Protein AF-A0A950SGS8-F1 (afdb_monomer_lite)

Foldseek 3Di:
DDDDDFDADPVRHRDDCVPDPCSQPPHDPPCVVPDDDDDDDDPVVVVVVLVVLCVDPCSVVVNVLVCCCVVVVDDSVVSVPDDPVVDDDDD

Structure (mmCIF, N/CA/C/O backbone):
data_AF-A0A950SGS8-F1
#
_entry.id   AF-A0A950SGS8-F1
#
loop_
_atom_site.group_PDB
_atom_site.id
_atom_site.type_symbol
_atom_site.label_atom_id
_atom_site.label_alt_id
_atom_site.label_comp_id
_atom_site.label_asym_id
_atom_site.label_entity_id
_at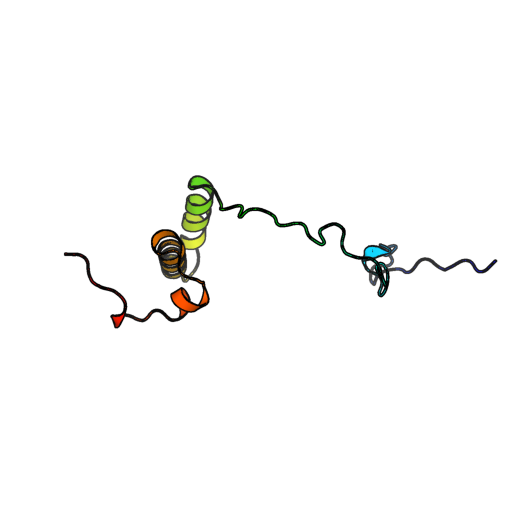om_site.label_seq_id
_atom_site.pdbx_PDB_ins_code
_atom_site.Cartn_x
_atom_site.Cartn_y
_atom_site.Cartn_z
_atom_site.occupancy
_atom_site.B_iso_or_equiv
_atom_site.auth_seq_id
_atom_site.auth_comp_id
_atom_site.auth_asym_id
_atom_site.auth_atom_id
_atom_site.pdbx_PDB_model_num
ATOM 1 N N . MET A 1 1 ? 36.436 9.211 -39.138 1.00 40.44 1 MET A N 1
ATOM 2 C CA . MET A 1 1 ? 36.041 8.632 -37.835 1.00 40.44 1 MET A CA 1
ATOM 3 C C . MET A 1 1 ? 35.240 9.688 -37.084 1.00 40.44 1 MET A C 1
ATOM 5 O O . MET A 1 1 ? 35.845 10.586 -36.519 1.00 40.44 1 MET A O 1
ATOM 9 N N . SER A 1 2 ? 33.904 9.665 -37.160 1.00 44.19 2 SER A N 1
ATOM 10 C CA . SER A 1 2 ? 33.072 10.659 -36.462 1.00 44.19 2 SER A CA 1
ATOM 11 C C . SER A 1 2 ? 33.082 10.389 -34.962 1.00 44.19 2 SER A C 1
ATOM 13 O O . SER A 1 2 ? 32.544 9.386 -34.497 1.00 44.19 2 SER A O 1
ATOM 15 N N . THR A 1 3 ? 33.709 11.281 -34.205 1.00 51.19 3 THR A N 1
ATOM 16 C CA . THR A 1 3 ? 33.636 11.330 -32.747 1.00 51.19 3 THR A CA 1
ATOM 17 C C . THR A 1 3 ? 32.233 11.776 -32.340 1.00 51.19 3 THR A C 1
ATOM 19 O O . THR A 1 3 ? 31.838 12.919 -32.553 1.00 51.19 3 THR A O 1
ATOM 22 N N . VAL A 1 4 ? 31.444 10.862 -31.769 1.00 63.38 4 VAL A N 1
ATOM 23 C CA . VAL A 1 4 ? 30.144 11.202 -31.177 1.00 63.38 4 VAL A CA 1
ATOM 24 C C . VAL A 1 4 ? 30.411 12.093 -29.964 1.00 63.38 4 VAL A C 1
ATOM 26 O O . VAL A 1 4 ? 30.984 11.635 -28.974 1.00 63.38 4 VAL A O 1
ATOM 29 N N . GLN A 1 5 ? 30.045 13.375 -30.050 1.00 63.47 5 GLN A N 1
ATOM 30 C CA . GLN A 1 5 ? 30.147 14.297 -28.920 1.00 63.47 5 GLN A CA 1
ATOM 31 C C . GLN A 1 5 ? 29.320 13.759 -27.738 1.00 63.47 5 GLN A C 1
ATOM 33 O O . GLN A 1 5 ? 28.190 13.301 -27.940 1.00 63.47 5 GLN A O 1
ATOM 38 N N . PRO A 1 6 ? 29.853 13.775 -26.503 1.00 70.00 6 PRO A N 1
ATOM 39 C CA . PRO A 1 6 ? 29.127 13.266 -25.350 1.00 70.00 6 PRO A CA 1
ATOM 40 C C . PRO A 1 6 ? 27.874 14.111 -25.103 1.00 70.00 6 PRO A C 1
ATOM 42 O O . PRO A 1 6 ? 27.953 15.319 -24.899 1.00 70.00 6 PRO A O 1
ATOM 45 N N . SER A 1 7 ? 26.705 13.467 -25.095 1.00 79.81 7 SER A N 1
ATOM 46 C CA . SER A 1 7 ? 25.444 14.126 -24.761 1.00 79.81 7 SER A CA 1
ATOM 47 C C . SER A 1 7 ? 25.466 14.576 -23.299 1.00 79.81 7 SER A C 1
ATOM 49 O O . SER A 1 7 ? 25.522 13.734 -22.399 1.00 79.81 7 SER A O 1
ATOM 51 N N . LEU A 1 8 ? 25.413 15.883 -23.057 1.00 86.25 8 LEU A N 1
ATOM 52 C CA . LEU A 1 8 ? 25.361 16.461 -21.712 1.00 86.25 8 LEU A CA 1
ATOM 53 C C . LEU A 1 8 ? 23.904 16.660 -21.255 1.00 86.25 8 LEU A C 1
ATOM 55 O O . LEU A 1 8 ? 22.999 16.726 -22.094 1.00 86.25 8 LEU A O 1
ATOM 59 N N . ASP A 1 9 ? 23.661 16.654 -19.943 1.00 83.38 9 ASP A N 1
ATOM 60 C CA . ASP A 1 9 ? 22.386 17.031 -19.324 1.00 83.38 9 ASP A CA 1
ATOM 61 C C . ASP A 1 9 ? 22.281 18.562 -19.189 1.00 83.38 9 ASP A C 1
ATOM 63 O O . ASP A 1 9 ? 23.213 19.293 -19.529 1.00 83.38 9 ASP A O 1
ATOM 67 N N . ALA A 1 10 ? 21.149 19.063 -18.687 1.00 84.25 10 ALA A N 1
ATOM 68 C CA . ALA A 1 10 ? 20.945 20.501 -18.481 1.00 84.25 10 ALA A CA 1
ATOM 69 C C . ALA A 1 10 ? 21.941 21.132 -17.481 1.00 84.25 10 ALA A C 1
ATOM 71 O O . ALA A 1 10 ? 22.104 22.347 -17.470 1.00 84.25 10 ALA A O 1
ATOM 72 N N . ALA A 1 11 ? 22.621 20.318 -16.666 1.00 88.31 11 ALA A N 1
ATOM 73 C CA . ALA A 1 11 ? 23.654 20.735 -15.722 1.00 88.31 11 ALA A CA 1
ATOM 74 C C . ALA A 1 11 ? 25.085 20.532 -16.274 1.00 88.31 11 ALA A C 1
ATOM 76 O O . ALA A 1 11 ? 26.052 20.647 -15.523 1.00 88.31 11 ALA A O 1
ATOM 77 N N . GLY A 1 12 ? 25.241 20.196 -17.562 1.00 88.44 12 GLY A N 1
ATOM 78 C CA . GLY A 1 12 ? 26.541 19.986 -18.208 1.00 88.44 12 GLY A CA 1
ATOM 79 C C . GLY A 1 12 ? 27.217 18.647 -17.886 1.00 88.44 12 GLY A C 1
ATOM 80 O O . GLY A 1 12 ? 28.361 18.424 -18.280 1.00 88.44 12 GLY A O 1
ATOM 81 N N . ARG A 1 13 ? 26.541 17.726 -17.195 1.00 89.31 13 ARG A N 1
ATOM 82 C CA . ARG A 1 13 ? 27.081 16.403 -16.848 1.00 89.31 13 ARG A CA 1
ATOM 83 C C . ARG A 1 13 ? 26.847 15.421 -17.983 1.00 89.31 13 ARG A C 1
ATOM 85 O O . ARG A 1 13 ? 25.820 15.460 -18.656 1.00 89.31 13 ARG A O 1
ATOM 92 N N . ARG A 1 14 ? 27.774 14.481 -18.178 1.00 88.62 14 ARG A N 1
ATOM 93 C CA . ARG A 1 14 ? 27.613 13.412 -19.172 1.00 88.62 14 ARG A CA 1
ATOM 94 C C . ARG A 1 14 ? 26.354 12.597 -18.862 1.00 88.62 14 ARG A C 1
ATOM 96 O O . ARG A 1 14 ? 26.249 12.009 -17.788 1.00 88.62 14 ARG A O 1
ATOM 103 N N . ARG A 1 15 ? 25.417 12.529 -19.812 1.00 84.62 15 ARG A N 1
ATOM 104 C CA . ARG A 1 15 ? 24.218 11.695 -19.673 1.00 84.62 15 ARG A CA 1
ATOM 105 C C . ARG A 1 15 ? 24.586 10.219 -19.701 1.00 84.62 15 ARG A C 1
ATOM 107 O O . ARG A 1 15 ? 25.415 9.783 -20.502 1.00 84.62 15 ARG A O 1
ATOM 114 N N . SER A 1 16 ? 23.925 9.452 -18.838 1.00 86.50 16 SER A N 1
ATOM 115 C CA . SER A 1 16 ? 23.930 7.998 -18.946 1.00 86.50 16 SER A CA 1
ATOM 116 C C . SER A 1 16 ? 23.264 7.603 -20.265 1.00 86.50 16 SER A C 1
ATOM 118 O O . SER A 1 16 ? 22.177 8.097 -20.556 1.00 86.50 16 SER A O 1
ATOM 120 N N . PRO A 1 17 ? 23.845 6.688 -21.054 1.00 84.69 17 PRO A N 1
ATOM 121 C CA . PRO A 1 17 ? 23.171 6.135 -22.223 1.00 84.69 17 PRO A CA 1
ATOM 122 C C . PRO A 1 17 ? 21.767 5.599 -21.900 1.00 84.69 17 PRO A C 1
ATOM 124 O O . PRO A 1 17 ? 20.872 5.732 -22.724 1.00 84.69 17 PRO A O 1
ATOM 127 N N . ALA A 1 18 ? 21.543 5.101 -20.675 1.00 87.56 18 ALA A N 1
ATOM 128 C CA . ALA A 1 18 ? 20.245 4.607 -20.211 1.00 87.56 18 ALA A CA 1
ATOM 129 C C . ALA A 1 18 ? 19.132 5.662 -20.147 1.00 87.56 18 ALA A C 1
ATOM 131 O O . ALA A 1 18 ? 17.960 5.299 -20.141 1.00 87.56 18 ALA A O 1
ATOM 132 N N . THR A 1 19 ? 19.474 6.952 -20.114 1.00 85.81 19 THR A N 1
ATOM 133 C CA . THR A 1 19 ? 18.494 8.047 -20.123 1.00 85.81 19 THR A CA 1
ATOM 134 C C . THR A 1 19 ? 18.253 8.614 -21.523 1.00 85.81 19 THR A C 1
ATOM 136 O O . THR A 1 19 ? 17.494 9.571 -21.676 1.00 85.81 19 THR A O 1
ATOM 139 N N . MET A 1 20 ? 18.884 8.041 -22.553 1.00 87.00 20 MET A N 1
ATOM 140 C CA . MET A 1 20 ? 18.703 8.452 -23.942 1.00 87.00 20 MET A CA 1
ATOM 141 C C . MET A 1 20 ? 17.576 7.649 -24.611 1.00 87.00 20 MET A C 1
ATOM 143 O O . MET A 1 20 ? 17.451 6.442 -24.370 1.00 87.00 20 MET A O 1
ATOM 147 N N . PRO A 1 21 ? 16.770 8.277 -25.491 1.00 85.81 21 PRO A N 1
ATOM 148 C CA . PRO A 1 21 ? 15.789 7.559 -26.298 1.00 85.81 21 PRO A CA 1
ATOM 149 C C . PRO A 1 21 ? 16.434 6.403 -27.069 1.00 85.81 21 PRO A C 1
ATOM 151 O O . PRO A 1 21 ? 17.593 6.482 -27.471 1.00 85.81 21 PRO A O 1
ATOM 154 N N . ALA A 1 22 ? 15.676 5.329 -27.288 1.00 87.62 22 ALA A N 1
ATOM 155 C CA . ALA A 1 22 ? 16.106 4.140 -28.030 1.00 87.62 22 ALA A CA 1
ATOM 156 C C . ALA A 1 22 ? 17.298 3.344 -27.445 1.00 87.62 22 ALA A C 1
ATOM 158 O O . ALA A 1 22 ? 17.710 2.362 -28.059 1.00 87.62 22 ALA A O 1
ATOM 159 N N . PHE A 1 23 ? 17.808 3.657 -26.245 1.00 88.44 23 PHE A N 1
ATOM 160 C CA . PHE A 1 23 ? 18.925 2.915 -25.629 1.00 88.44 23 PHE A CA 1
ATOM 161 C C . PHE A 1 23 ? 18.694 1.393 -25.524 1.00 88.44 23 PHE A C 1
ATOM 163 O O . PHE A 1 23 ? 19.616 0.593 -25.693 1.00 88.44 23 PHE A O 1
ATOM 170 N N . HIS A 1 24 ? 17.443 0.987 -25.297 1.00 89.25 24 HIS A N 1
ATOM 171 C CA . HIS A 1 24 ? 17.011 -0.413 -25.273 1.00 89.25 24 HIS A CA 1
ATOM 172 C C . HIS A 1 24 ? 16.104 -0.789 -26.455 1.00 89.25 24 HIS A C 1
ATOM 174 O O . HIS A 1 24 ? 15.338 -1.747 -26.359 1.00 89.25 24 HIS A O 1
ATOM 180 N N . ALA A 1 25 ? 16.176 -0.067 -27.579 1.00 92.94 25 ALA A N 1
ATOM 181 C CA . ALA A 1 25 ? 15.376 -0.384 -28.759 1.00 92.94 25 ALA A CA 1
ATOM 182 C C . ALA A 1 25 ? 15.583 -1.846 -29.191 1.00 92.94 25 ALA A C 1
ATOM 184 O O . ALA A 1 25 ? 16.711 -2.328 -29.305 1.00 92.94 25 ALA A O 1
ATOM 185 N N . GLY A 1 26 ? 14.474 -2.568 -29.370 1.00 92.06 26 GLY A N 1
ATOM 186 C CA . GLY A 1 26 ? 14.464 -3.979 -29.765 1.00 92.06 26 GLY A CA 1
ATOM 187 C C . GLY A 1 26 ? 14.937 -4.972 -28.694 1.00 92.06 26 GLY A C 1
ATOM 188 O O . GLY A 1 26 ? 14.877 -6.177 -28.928 1.00 92.06 26 GLY A O 1
ATOM 189 N N . LYS A 1 27 ? 15.379 -4.515 -27.516 1.00 92.50 27 LYS A N 1
ATOM 190 C CA . LYS A 1 27 ? 15.833 -5.391 -26.430 1.00 92.50 27 LYS A CA 1
ATOM 191 C C . LYS A 1 27 ? 14.730 -5.558 -25.395 1.00 92.50 27 LYS A C 1
ATOM 193 O O . LYS A 1 27 ? 14.221 -4.588 -24.842 1.00 92.50 27 LYS A O 1
ATOM 198 N N . ALA A 1 28 ? 14.385 -6.809 -25.106 1.00 92.94 28 ALA A N 1
ATOM 199 C CA . ALA A 1 28 ? 13.518 -7.122 -23.983 1.00 92.94 28 ALA A CA 1
ATOM 200 C C . ALA A 1 28 ? 14.151 -6.637 -22.659 1.00 92.94 28 ALA A C 1
ATOM 202 O O . ALA A 1 28 ? 15.365 -6.777 -22.484 1.00 92.94 28 ALA A O 1
ATOM 203 N N . PRO A 1 29 ? 13.354 -6.113 -21.710 1.00 90.44 29 PRO A N 1
ATOM 204 C CA . PRO A 1 29 ? 13.824 -5.838 -20.356 1.00 90.44 29 PRO A CA 1
ATOM 205 C C . PRO A 1 29 ? 14.432 -7.084 -19.705 1.00 90.44 29 PRO A C 1
ATOM 207 O O . PRO A 1 29 ? 13.971 -8.202 -19.938 1.00 90.44 29 PRO A O 1
ATOM 210 N N . ARG A 1 30 ? 15.433 -6.900 -18.837 1.00 91.00 30 ARG A N 1
ATOM 211 C CA . ARG A 1 30 ? 16.103 -8.015 -18.136 1.00 91.00 30 ARG A CA 1
ATOM 212 C C . ARG A 1 30 ? 15.157 -8.840 -17.259 1.00 91.00 30 ARG A C 1
ATOM 214 O O . ARG A 1 30 ? 15.419 -10.012 -17.031 1.00 91.00 30 ARG A O 1
ATOM 221 N N . ASN A 1 31 ? 14.075 -8.234 -16.782 1.00 93.62 31 ASN A N 1
ATOM 222 C CA . ASN A 1 31 ? 13.041 -8.879 -15.977 1.00 93.62 31 ASN A CA 1
ATOM 223 C C . ASN A 1 31 ? 11.873 -9.427 -16.819 1.00 93.62 31 ASN A C 1
ATOM 225 O O . ASN A 1 31 ? 10.862 -9.843 -16.257 1.00 93.62 31 ASN A O 1
ATOM 229 N N . LYS A 1 32 ? 11.961 -9.430 -18.159 1.00 94.50 32 LYS A N 1
ATOM 230 C CA . LYS A 1 32 ? 10.888 -9.972 -19.001 1.00 94.50 32 LYS A CA 1
ATOM 231 C C . LYS A 1 32 ? 10.669 -11.450 -18.671 1.00 94.50 32 LYS A C 1
ATOM 233 O O . LYS A 1 32 ? 11.600 -12.245 -18.713 1.00 94.50 32 LYS A O 1
ATOM 238 N N . GLY A 1 33 ? 9.423 -11.802 -18.362 1.00 95.00 33 GLY A N 1
ATOM 239 C CA . GLY A 1 33 ? 9.044 -13.160 -17.967 1.00 95.00 33 GLY A CA 1
ATOM 240 C C . GLY A 1 33 ? 9.366 -13.512 -16.512 1.00 95.00 33 GLY A C 1
ATOM 241 O O . GLY A 1 33 ? 9.003 -14.598 -16.074 1.00 95.00 33 GLY A O 1
ATOM 242 N N . GLN A 1 34 ? 9.997 -12.616 -15.745 1.00 95.56 34 GLN A N 1
ATOM 243 C CA . GLN A 1 34 ? 10.168 -12.806 -14.307 1.00 95.56 34 GLN A CA 1
ATOM 244 C C . GLN A 1 34 ? 8.894 -12.385 -13.575 1.00 95.56 34 GLN A C 1
ATOM 246 O O . GLN A 1 34 ? 8.345 -11.310 -13.823 1.00 95.56 34 GLN A O 1
ATOM 251 N N . ARG A 1 35 ? 8.437 -13.235 -12.654 1.00 94.81 35 ARG A N 1
ATOM 252 C CA . ARG A 1 35 ? 7.352 -12.928 -11.723 1.00 94.81 35 ARG A CA 1
ATOM 253 C C . ARG A 1 35 ? 7.933 -12.909 -10.319 1.00 94.81 35 ARG A C 1
ATOM 255 O O . ARG A 1 35 ? 8.334 -13.951 -9.809 1.00 94.81 35 ARG A O 1
ATOM 262 N N . TYR A 1 36 ? 8.001 -11.724 -9.727 1.00 90.38 36 TYR A N 1
ATOM 263 C CA . TYR A 1 36 ? 8.418 -11.576 -8.338 1.00 90.38 36 TYR A CA 1
ATOM 264 C C . TYR A 1 36 ? 7.252 -11.930 -7.409 1.00 90.38 36 TYR A C 1
ATOM 266 O O . TYR A 1 36 ? 6.097 -11.648 -7.755 1.00 90.38 36 TYR A O 1
ATOM 274 N N . PRO A 1 37 ? 7.524 -12.570 -6.261 1.00 93.75 37 PRO A N 1
ATOM 275 C CA . PRO A 1 37 ? 6.515 -12.739 -5.229 1.00 93.75 37 PRO A CA 1
ATOM 276 C C . PRO A 1 37 ? 6.092 -11.373 -4.674 1.00 93.75 37 PRO A C 1
ATOM 278 O O . PRO A 1 37 ? 6.792 -10.374 -4.844 1.00 93.75 37 PRO A O 1
ATOM 281 N N . ALA A 1 38 ? 4.937 -11.337 -4.010 1.00 90.38 38 ALA A N 1
ATOM 282 C CA . ALA A 1 38 ? 4.592 -10.182 -3.195 1.00 90.38 38 ALA A CA 1
ATOM 283 C C . ALA A 1 38 ? 5.606 -10.060 -2.048 1.00 90.38 38 ALA A C 1
ATOM 285 O O . ALA A 1 38 ? 5.947 -11.067 -1.427 1.00 90.38 38 ALA A O 1
ATOM 286 N N . ASP A 1 39 ? 6.049 -8.836 -1.780 1.00 92.50 39 ASP A N 1
ATOM 287 C CA . ASP A 1 39 ? 6.959 -8.489 -0.687 1.00 92.50 39 ASP A CA 1
ATOM 288 C C . ASP A 1 39 ? 6.205 -7.581 0.301 1.00 92.50 39 ASP A C 1
ATOM 290 O O . ASP A 1 39 ? 6.301 -6.354 0.216 1.00 92.50 39 ASP A O 1
ATOM 294 N N . PRO A 1 40 ? 5.297 -8.146 1.124 1.00 87.94 40 PRO A N 1
ATOM 295 C CA . PRO A 1 40 ? 4.514 -7.348 2.055 1.00 87.94 40 PRO A CA 1
ATOM 296 C C . PRO A 1 40 ? 5.414 -6.820 3.181 1.00 87.94 40 PRO A C 1
ATOM 298 O O . PRO A 1 40 ? 6.258 -7.569 3.679 1.00 87.94 40 PRO A O 1
ATOM 301 N N . PRO A 1 41 ? 5.209 -5.572 3.642 1.00 89.94 41 PRO A N 1
ATOM 302 C CA . PRO A 1 41 ? 5.969 -5.056 4.768 1.00 89.94 41 PRO A CA 1
ATOM 303 C C . PRO A 1 41 ? 5.698 -5.913 6.015 1.00 89.94 41 PRO A C 1
ATOM 305 O O . PRO A 1 41 ? 4.545 -6.299 6.257 1.00 89.94 41 PRO A O 1
ATOM 308 N N . PRO A 1 42 ? 6.722 -6.210 6.832 1.00 92.75 42 PRO A N 1
ATOM 309 C CA . PRO A 1 42 ? 6.526 -6.874 8.107 1.00 92.75 42 PRO A CA 1
ATOM 310 C C . PRO A 1 42 ? 5.660 -6.019 9.040 1.00 92.75 42 PRO A C 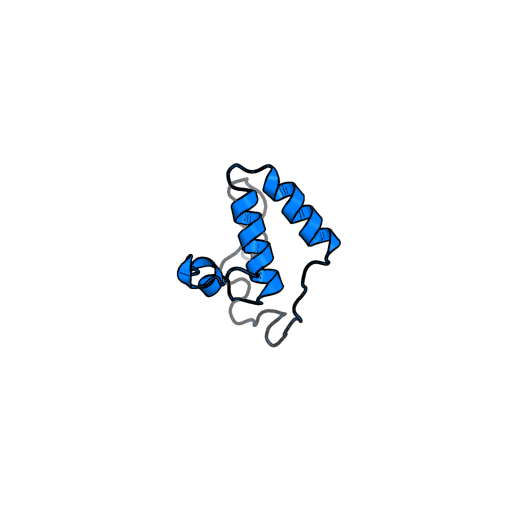1
ATOM 312 O O . PRO A 1 42 ? 5.523 -4.802 8.886 1.00 92.75 42 PRO A O 1
ATOM 315 N N . VAL A 1 43 ? 5.092 -6.674 10.054 1.00 92.25 43 VAL A N 1
ATOM 316 C CA . VAL A 1 43 ? 4.175 -6.045 11.017 1.00 92.25 43 VAL A CA 1
ATOM 317 C C . VAL A 1 43 ? 4.808 -4.820 11.691 1.00 92.25 43 VAL A C 1
ATOM 319 O O . VAL A 1 43 ? 4.152 -3.794 11.857 1.00 92.25 43 VAL A O 1
ATOM 322 N N . ASP A 1 44 ? 6.095 -4.884 12.022 1.00 95.81 44 ASP A N 1
ATOM 323 C CA . ASP A 1 44 ? 6.789 -3.774 12.679 1.00 95.81 44 ASP A CA 1
ATOM 324 C C . ASP A 1 44 ? 6.932 -2.548 11.769 1.00 95.81 44 ASP A C 1
ATOM 326 O O . ASP A 1 44 ? 6.767 -1.410 12.219 1.00 95.81 44 ASP A O 1
ATOM 330 N N . GLU A 1 45 ? 7.170 -2.764 10.474 1.00 95.44 45 GLU A N 1
ATOM 331 C CA . GLU A 1 45 ? 7.279 -1.683 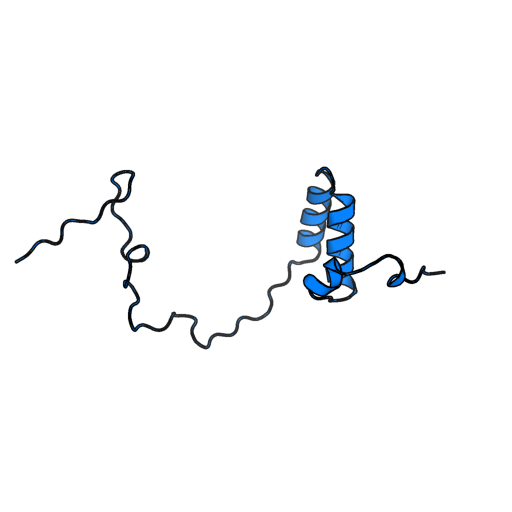9.495 1.00 95.44 45 GLU A CA 1
ATOM 332 C C . GLU A 1 45 ? 5.928 -1.012 9.255 1.00 95.44 45 GLU A C 1
ATOM 334 O O . GLU A 1 45 ? 5.849 0.219 9.256 1.00 95.44 45 GLU A O 1
ATOM 339 N N . ILE A 1 46 ? 4.842 -1.782 9.126 1.00 92.25 46 ILE A N 1
ATOM 340 C CA . ILE A 1 46 ? 3.516 -1.178 8.946 1.00 92.25 46 ILE A CA 1
ATOM 341 C C . ILE A 1 46 ? 3.070 -0.424 10.206 1.00 92.25 46 ILE A C 1
ATOM 343 O O . ILE A 1 46 ? 2.504 0.663 10.096 1.00 92.25 46 ILE A O 1
ATOM 347 N N . ILE A 1 47 ? 3.403 -0.917 11.406 1.00 94.00 47 ILE A N 1
ATOM 348 C CA . ILE A 1 47 ? 3.164 -0.186 12.659 1.00 94.00 47 ILE A CA 1
ATOM 349 C C . ILE A 1 47 ? 3.950 1.130 12.672 1.00 94.00 47 ILE A C 1
ATOM 351 O O . ILE A 1 47 ? 3.403 2.163 13.069 1.00 94.00 47 ILE A O 1
ATOM 355 N N . ALA A 1 48 ? 5.210 1.129 12.230 1.00 95.94 48 ALA A N 1
ATOM 356 C CA . ALA A 1 48 ? 6.012 2.347 12.141 1.00 95.94 48 ALA A CA 1
ATOM 357 C C . ALA A 1 48 ? 5.394 3.367 11.168 1.00 95.94 48 ALA A C 1
ATOM 359 O O . ALA A 1 48 ? 5.258 4.544 11.518 1.00 95.94 48 ALA A O 1
ATOM 360 N N . VAL A 1 49 ? 4.936 2.914 9.996 1.00 93.25 49 VAL A N 1
ATOM 361 C CA . VAL A 1 49 ? 4.216 3.749 9.020 1.00 93.25 49 VAL A CA 1
ATOM 362 C C . VAL A 1 49 ? 2.941 4.328 9.630 1.00 93.25 49 VAL A C 1
ATOM 364 O O . VAL A 1 49 ? 2.719 5.534 9.537 1.00 93.25 49 VAL A O 1
ATOM 367 N N . MET A 1 50 ? 2.134 3.509 10.308 1.00 96.00 50 MET A N 1
ATOM 368 C CA . MET A 1 50 ? 0.887 3.964 10.929 1.00 96.00 50 MET A CA 1
ATOM 369 C C . MET A 1 50 ? 1.131 4.997 12.038 1.00 96.00 50 MET A C 1
ATOM 371 O O . MET A 1 50 ? 0.415 5.994 12.136 1.00 96.00 50 MET A O 1
ATOM 375 N N . ARG A 1 51 ? 2.179 4.816 12.854 1.00 95.88 51 ARG A N 1
ATOM 376 C CA . ARG A 1 51 ? 2.581 5.794 13.884 1.00 95.88 51 ARG A CA 1
ATOM 377 C C . ARG A 1 51 ? 3.011 7.125 13.275 1.00 95.88 51 ARG A C 1
ATOM 379 O O . ARG A 1 51 ? 2.670 8.180 13.812 1.00 95.88 51 ARG A O 1
ATOM 386 N N . HIS A 1 52 ? 3.746 7.077 12.165 1.00 96.56 52 HIS A N 1
ATOM 387 C CA . HIS A 1 52 ? 4.160 8.277 11.447 1.00 96.56 52 HIS A CA 1
ATOM 388 C C . HIS A 1 52 ? 2.965 8.987 10.797 1.00 96.56 52 HIS A C 1
ATOM 390 O O . HIS A 1 52 ? 2.821 10.201 10.931 1.00 96.56 52 HIS A O 1
ATOM 396 N N . ALA A 1 53 ? 2.061 8.231 10.167 1.00 95.25 53 ALA A N 1
ATOM 397 C CA . ALA A 1 53 ? 0.855 8.752 9.532 1.00 95.25 53 ALA A CA 1
ATOM 398 C C . ALA A 1 53 ? -0.031 9.544 10.503 1.00 95.25 53 ALA A C 1
ATOM 400 O O . ALA A 1 53 ? -0.555 10.586 10.114 1.00 95.25 53 ALA A O 1
ATOM 401 N N . THR A 1 54 ? -0.147 9.117 11.768 1.00 94.62 54 THR A N 1
ATOM 402 C CA . THR A 1 54 ? -0.915 9.828 12.811 1.00 94.62 54 THR A CA 1
ATOM 403 C C . THR A 1 54 ? -0.486 11.289 12.993 1.00 94.62 54 THR A C 1
ATOM 405 O O . THR A 1 54 ? -1.302 12.111 13.394 1.00 94.62 54 THR A O 1
ATOM 408 N N . GLN A 1 55 ? 0.761 11.644 12.664 1.00 95.38 55 GLN A N 1
ATOM 409 C CA . GLN A 1 55 ? 1.263 13.020 12.776 1.00 95.38 55 GLN A CA 1
ATOM 410 C C . GLN A 1 55 ? 0.740 13.953 11.666 1.00 95.38 55 GLN A C 1
ATOM 412 O O . GLN A 1 55 ? 0.900 15.170 11.747 1.00 95.38 55 GLN A O 1
ATOM 417 N N . ALA A 1 56 ? 0.122 13.412 10.613 1.00 93.75 56 ALA A N 1
ATOM 418 C CA . ALA A 1 56 ? -0.444 14.189 9.516 1.00 93.75 56 ALA A CA 1
ATOM 419 C C . ALA A 1 56 ? -1.881 14.657 9.813 1.00 93.75 56 AL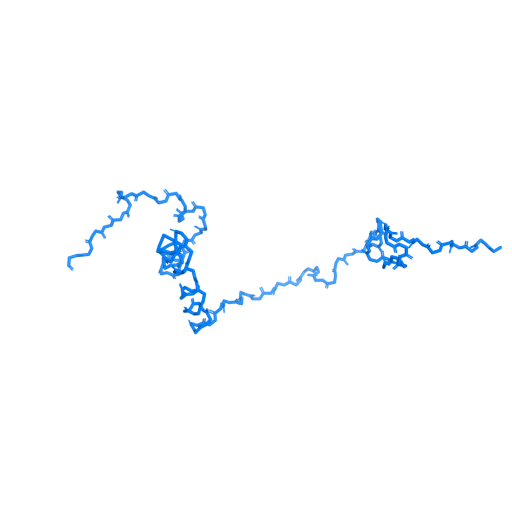A A C 1
ATOM 421 O O . ALA A 1 56 ? -2.628 14.020 10.553 1.00 93.75 56 ALA A O 1
ATOM 422 N N . ARG A 1 57 ? -2.320 15.730 9.135 1.00 95.69 57 ARG A N 1
ATOM 423 C CA . ARG A 1 57 ? -3.661 16.344 9.281 1.00 95.69 57 ARG A CA 1
ATOM 424 C C . ARG A 1 57 ? -4.833 15.350 9.209 1.00 95.69 57 ARG A C 1
ATOM 426 O O . ARG A 1 57 ? -5.846 15.567 9.862 1.00 95.69 57 ARG A O 1
ATOM 433 N N . TYR A 1 58 ? -4.703 14.280 8.426 1.00 95.81 58 TYR A N 1
ATOM 434 C CA . TYR A 1 58 ? -5.724 13.236 8.265 1.00 95.81 58 TYR A CA 1
ATOM 435 C C . TYR A 1 58 ? -5.191 11.846 8.641 1.00 95.81 58 TYR A C 1
ATOM 437 O O . TYR A 1 58 ? -5.620 10.837 8.080 1.00 95.81 58 TYR A O 1
ATOM 445 N N . GLY A 1 59 ? -4.246 11.791 9.582 1.00 96.00 59 GLY A N 1
ATOM 446 C CA . GLY A 1 59 ? -3.530 10.574 9.958 1.00 96.00 59 GLY A CA 1
ATOM 447 C C . GLY A 1 59 ? -4.431 9.426 10.404 1.00 96.00 59 GLY A C 1
ATOM 448 O O . GLY A 1 59 ? -4.252 8.2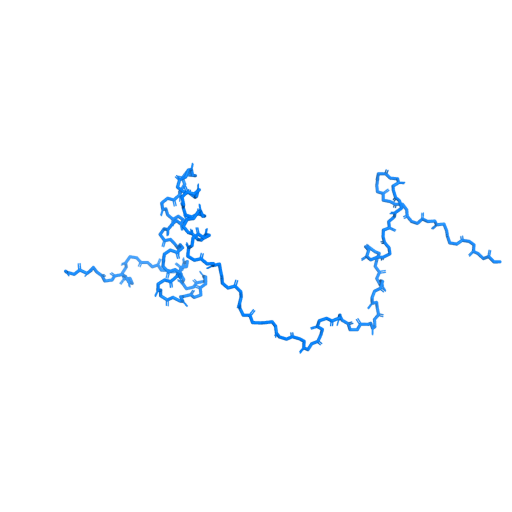98 9.957 1.00 96.00 59 GLY A O 1
ATOM 449 N N . ASN A 1 60 ? -5.468 9.716 11.193 1.00 95.75 60 ASN A N 1
ATOM 450 C CA . ASN A 1 60 ? -6.426 8.697 11.636 1.00 95.75 60 ASN A CA 1
ATOM 451 C C . ASN A 1 60 ? -7.220 8.094 10.468 1.00 95.75 60 ASN A C 1
ATOM 453 O O . ASN A 1 60 ? -7.423 6.884 10.430 1.00 95.75 60 ASN A O 1
ATOM 457 N N . ARG A 1 61 ? -7.617 8.914 9.484 1.00 94.94 61 ARG A N 1
ATOM 458 C CA . ARG A 1 61 ? -8.299 8.437 8.270 1.00 94.94 61 ARG A CA 1
ATOM 459 C C . ARG A 1 61 ? -7.378 7.544 7.440 1.00 94.94 61 ARG A C 1
ATOM 461 O O . ARG A 1 61 ? -7.813 6.502 6.961 1.00 94.94 61 ARG A O 1
ATOM 468 N N . LEU A 1 62 ? -6.112 7.937 7.292 1.00 95.88 62 LEU A N 1
ATOM 469 C CA . LEU A 1 62 ? -5.111 7.136 6.587 1.00 95.88 62 LEU A CA 1
ATOM 470 C C . LEU A 1 62 ? -4.855 5.801 7.303 1.00 95.88 62 LEU A C 1
ATOM 472 O O . LEU A 1 62 ? -4.847 4.759 6.657 1.00 95.88 62 LEU A O 1
ATOM 476 N N . ASN A 1 63 ? -4.729 5.812 8.630 1.00 96.88 63 ASN A N 1
ATOM 477 C CA . ASN A 1 63 ? -4.583 4.592 9.422 1.00 96.88 63 ASN A CA 1
ATOM 478 C C . ASN A 1 63 ? -5.810 3.683 9.324 1.00 96.88 63 ASN A C 1
ATOM 480 O O . ASN A 1 63 ? -5.647 2.476 9.178 1.00 96.88 63 ASN A O 1
ATOM 484 N N . GLY A 1 64 ? -7.021 4.247 9.340 1.00 94.88 64 GLY A N 1
ATOM 485 C CA . GLY A 1 64 ? -8.251 3.493 9.094 1.00 94.88 64 GLY A CA 1
ATOM 486 C C . GLY A 1 64 ? -8.230 2.797 7.732 1.00 94.88 64 GLY A C 1
ATOM 487 O O . GLY A 1 64 ? -8.479 1.596 7.655 1.00 94.88 64 GLY A O 1
ATOM 488 N N . LEU A 1 65 ? -7.832 3.512 6.673 1.00 95.31 65 LEU A N 1
ATOM 489 C CA . LEU A 1 65 ? -7.690 2.935 5.334 1.00 95.31 65 LEU A CA 1
ATOM 490 C C . LEU A 1 65 ? -6.646 1.806 5.295 1.00 95.31 65 LEU A C 1
ATOM 492 O O . LEU A 1 65 ? -6.912 0.753 4.720 1.00 95.31 65 LEU A O 1
ATOM 496 N N . ILE A 1 66 ? -5.482 1.992 5.927 1.00 94.19 66 ILE A N 1
ATOM 497 C CA . ILE A 1 66 ? -4.435 0.959 6.013 1.00 94.19 66 ILE A CA 1
ATOM 498 C C . ILE A 1 66 ? -4.968 -0.296 6.715 1.00 94.19 66 ILE A C 1
ATOM 500 O O . ILE A 1 66 ? -4.758 -1.406 6.228 1.00 94.19 66 ILE A O 1
ATOM 504 N N . VAL A 1 67 ? -5.691 -0.135 7.828 1.00 93.12 67 VAL A N 1
ATOM 505 C CA . VAL A 1 67 ? -6.282 -1.261 8.567 1.00 93.12 67 VAL A CA 1
ATOM 506 C C . VAL A 1 67 ? -7.310 -2.004 7.721 1.00 93.12 67 VAL A C 1
ATOM 508 O O . VAL A 1 67 ? -7.279 -3.231 7.697 1.00 93.12 67 VAL A O 1
ATOM 511 N N . VAL A 1 68 ? -8.189 -1.294 7.011 1.00 93.94 68 VAL A N 1
ATOM 512 C CA . VAL A 1 68 ? -9.194 -1.910 6.131 1.00 93.94 68 VAL A CA 1
ATOM 513 C C . VAL A 1 68 ? -8.526 -2.722 5.021 1.00 93.94 68 VAL A C 1
ATOM 515 O O . VAL A 1 68 ? -8.854 -3.894 4.839 1.00 93.94 68 VAL A O 1
ATOM 518 N N . LEU A 1 69 ? -7.543 -2.137 4.328 1.00 93.50 69 LEU A N 1
ATOM 519 C CA . LEU A 1 69 ? -6.777 -2.830 3.288 1.00 93.50 69 LEU A CA 1
ATOM 520 C C . LEU A 1 69 ? -6.096 -4.091 3.838 1.00 93.50 69 LEU A C 1
ATOM 522 O O . LEU A 1 69 ? -6.140 -5.142 3.203 1.00 93.50 69 LEU A O 1
ATOM 526 N N . TRP A 1 70 ? -5.515 -4.005 5.037 1.00 90.19 70 TRP A N 1
ATOM 527 C CA . TRP A 1 70 ? -4.822 -5.124 5.675 1.00 90.19 70 TRP A CA 1
ATOM 528 C C . TRP A 1 70 ? -5.768 -6.238 6.138 1.00 90.19 70 TRP A C 1
ATOM 530 O O . TRP A 1 70 ? -5.491 -7.415 5.928 1.00 90.19 70 TRP A O 1
ATOM 540 N N . ARG A 1 71 ? -6.870 -5.887 6.811 1.00 89.44 71 ARG A N 1
ATOM 541 C CA . ARG A 1 71 ? -7.768 -6.862 7.451 1.00 89.44 71 ARG A CA 1
ATOM 542 C C . ARG A 1 71 ? -8.704 -7.541 6.463 1.00 89.44 71 ARG A C 1
ATOM 544 O O . ARG A 1 71 ? -8.970 -8.726 6.625 1.00 89.44 71 ARG A O 1
ATOM 551 N N . ALA A 1 72 ? -9.200 -6.801 5.476 1.00 92.00 72 ALA A N 1
ATOM 552 C CA . ALA A 1 72 ? -10.174 -7.309 4.518 1.00 92.00 72 ALA A CA 1
ATOM 553 C C . ALA A 1 72 ? -9.537 -7.763 3.194 1.00 92.00 72 ALA A C 1
ATOM 555 O O . ALA A 1 72 ? -10.192 -8.437 2.406 1.00 92.00 72 ALA A O 1
ATOM 556 N N . GLY A 1 73 ? -8.271 -7.409 2.932 1.00 91.62 73 GLY A N 1
ATOM 557 C CA . GLY A 1 73 ? -7.593 -7.761 1.680 1.00 91.62 73 GLY A CA 1
ATOM 558 C C . GLY A 1 73 ? -8.201 -7.089 0.445 1.00 91.62 73 GLY A C 1
ATOM 559 O O . GLY A 1 73 ? -8.047 -7.596 -0.667 1.00 91.62 73 GLY A O 1
ATOM 560 N N . LEU A 1 74 ? -8.906 -5.968 0.639 1.00 94.88 74 LEU A N 1
ATOM 561 C CA . LEU A 1 74 ? -9.555 -5.221 -0.435 1.00 94.88 74 LEU A CA 1
ATOM 562 C C . LEU A 1 74 ? -8.527 -4.616 -1.388 1.00 94.88 74 LEU A C 1
ATOM 564 O O . LEU A 1 74 ? -7.440 -4.180 -0.995 1.00 94.88 74 LEU A O 1
ATOM 568 N N . ARG A 1 75 ? -8.911 -4.502 -2.656 1.00 95.31 75 ARG A N 1
ATOM 569 C CA . ARG A 1 75 ? -8.188 -3.671 -3.616 1.00 95.31 75 ARG A CA 1
ATOM 570 C C . ARG A 1 75 ? -8.364 -2.204 -3.246 1.00 95.31 75 ARG A C 1
ATOM 572 O O . ARG A 1 75 ? -9.387 -1.790 -2.706 1.00 95.31 75 ARG A O 1
ATOM 579 N N . ILE A 1 76 ? -7.384 -1.382 -3.613 1.00 95.50 76 ILE A N 1
ATOM 580 C CA . ILE A 1 76 ? -7.408 0.048 -3.281 1.00 95.50 76 ILE A CA 1
ATOM 581 C C . ILE A 1 76 ? -8.670 0.760 -3.793 1.00 95.50 76 ILE A C 1
ATOM 583 O O . ILE A 1 76 ? -9.215 1.607 -3.098 1.00 95.50 76 ILE A O 1
ATOM 587 N N . ASN A 1 77 ? -9.178 0.392 -4.972 1.00 97.56 77 ASN A N 1
ATOM 588 C CA . ASN A 1 77 ? -10.399 0.979 -5.524 1.00 97.56 77 ASN A CA 1
ATOM 589 C C . ASN A 1 77 ? -11.652 0.589 -4.726 1.00 97.56 77 ASN A C 1
ATOM 591 O O . ASN A 1 77 ? -12.550 1.410 -4.586 1.00 97.56 77 ASN A O 1
ATOM 595 N N . GLU A 1 78 ? -11.704 -0.635 -4.206 1.00 97.19 78 GLU A N 1
ATOM 596 C CA . GLU A 1 78 ? -12.806 -1.127 -3.372 1.00 97.19 78 GLU A CA 1
ATOM 597 C C . GLU A 1 78 ? -12.798 -0.396 -2.029 1.00 97.19 78 GLU A C 1
ATOM 599 O O . GLU A 1 78 ? -13.794 0.210 -1.655 1.00 97.19 78 GLU A O 1
ATOM 604 N N . ALA A 1 79 ? -11.641 -0.339 -1.362 1.00 96.88 79 ALA A N 1
ATOM 605 C CA . ALA A 1 79 ? -11.500 0.349 -0.081 1.00 96.88 79 ALA A CA 1
ATOM 606 C C . ALA A 1 79 ? -11.815 1.853 -0.163 1.00 96.88 79 ALA A C 1
ATOM 608 O O . ALA A 1 79 ? -12.360 2.424 0.776 1.00 96.88 79 ALA A O 1
ATOM 609 N N . LEU A 1 80 ? -11.485 2.508 -1.281 1.00 96.44 80 LEU A N 1
ATOM 610 C CA . LEU A 1 80 ? -11.812 3.921 -1.507 1.00 96.44 80 LEU A CA 1
ATOM 611 C C . LEU A 1 80 ? -13.280 4.163 -1.873 1.00 96.44 80 LEU A C 1
ATOM 613 O O . LEU A 1 80 ? -13.728 5.305 -1.799 1.00 96.44 80 LEU A O 1
ATOM 617 N N . SER A 1 81 ? -13.995 3.116 -2.279 1.00 96.88 81 SER A N 1
ATOM 618 C CA . SER A 1 81 ? -15.418 3.172 -2.624 1.00 96.88 81 SER A CA 1
ATOM 619 C C . SER A 1 81 ? -16.321 2.773 -1.455 1.00 96.88 81 SER A C 1
ATOM 621 O O . SER A 1 81 ? -17.535 2.872 -1.597 1.00 96.88 81 SER A O 1
ATOM 623 N N . LEU A 1 82 ? -15.744 2.345 -0.322 1.00 94.50 82 LEU A N 1
ATOM 624 C CA . LEU A 1 82 ? -16.488 2.019 0.892 1.00 94.50 82 LEU A CA 1
ATOM 625 C C . LEU A 1 82 ? -17.291 3.218 1.389 1.00 94.50 82 LEU A C 1
ATOM 627 O O . LEU A 1 82 ? -16.764 4.328 1.529 1.00 94.50 82 LEU A O 1
ATOM 631 N N . ILE A 1 83 ? -18.547 2.950 1.720 1.00 94.75 83 ILE A N 1
ATOM 632 C CA . ILE A 1 83 ? -19.456 3.882 2.377 1.00 94.75 83 ILE A CA 1
ATOM 633 C C . ILE A 1 83 ? -19.896 3.338 3.737 1.00 94.75 83 ILE A C 1
ATOM 635 O O . ILE A 1 83 ? -19.666 2.181 4.080 1.00 94.75 83 ILE A O 1
ATOM 639 N N . GLU A 1 84 ? -20.535 4.190 4.536 1.00 91.50 84 GLU A N 1
ATOM 640 C CA . GLU A 1 84 ? -20.943 3.857 5.908 1.00 91.50 84 GLU A CA 1
ATOM 641 C C . GLU A 1 84 ? -21.870 2.635 5.973 1.00 91.50 84 GLU A C 1
ATOM 643 O O . GLU A 1 84 ? -21.751 1.832 6.890 1.00 91.50 84 GLU A O 1
ATOM 648 N N . THR A 1 85 ? -22.745 2.448 4.980 1.00 94.62 85 THR A N 1
ATOM 649 C CA . THR A 1 85 ? -23.686 1.316 4.932 1.00 94.62 85 THR A CA 1
ATOM 650 C C . THR A 1 85 ? -23.031 -0.026 4.615 1.00 94.62 85 THR A C 1
ATOM 652 O O . THR A 1 85 ? -23.678 -1.054 4.785 1.00 94.62 85 THR A O 1
ATOM 655 N N . ASP A 1 86 ? -21.780 -0.031 4.149 1.00 92.69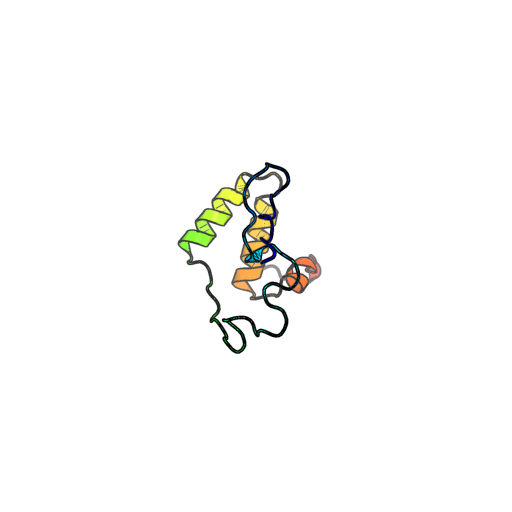 86 ASP A N 1
ATOM 656 C CA . ASP A 1 86 ? -21.025 -1.264 3.899 1.00 92.69 86 ASP A CA 1
ATOM 657 C C . ASP A 1 86 ? -20.412 -1.832 5.190 1.00 92.69 86 ASP A C 1
ATOM 659 O O . ASP A 1 86 ? -19.886 -2.946 5.193 1.00 92.69 86 ASP A O 1
ATOM 663 N N . LEU A 1 87 ? -20.429 -1.058 6.283 1.00 89.00 87 LEU A N 1
ATOM 664 C CA . LEU A 1 87 ? -19.840 -1.431 7.563 1.00 89.00 87 LEU A CA 1
ATOM 665 C C . LEU A 1 87 ? -20.922 -1.929 8.522 1.00 89.00 87 LEU A C 1
ATOM 667 O O . LEU A 1 87 ? -21.859 -1.210 8.862 1.00 89.00 87 LEU A O 1
ATOM 671 N N . GLU A 1 88 ? -20.746 -3.151 9.013 1.00 88.19 88 GLU A N 1
ATOM 672 C CA . GLU A 1 88 ? -21.557 -3.690 10.100 1.00 88.19 88 GLU A CA 1
ATOM 673 C C . GLU A 1 88 ? -20.883 -3.389 11.443 1.00 88.19 88 GLU A C 1
ATOM 675 O O . GLU A 1 88 ? -19.705 -3.695 11.652 1.00 88.19 88 GLU A O 1
ATOM 680 N N . GLU A 1 89 ? -21.626 -2.780 12.368 1.00 84.06 89 GLU A N 1
ATOM 681 C CA . GLU A 1 89 ? -21.145 -2.570 13.732 1.00 84.06 89 GLU A CA 1
ATOM 682 C C . GLU A 1 89 ? -21.019 -3.925 14.444 1.00 84.06 89 GLU A C 1
ATOM 684 O O . GLU A 1 89 ? -21.985 -4.688 14.544 1.00 84.06 89 GLU A O 1
ATOM 689 N N . GLN A 1 90 ? -19.822 -4.241 14.948 1.00 75.88 90 GLN A N 1
ATOM 690 C CA . GLN A 1 90 ? -19.657 -5.398 15.824 1.00 75.88 90 GLN A CA 1
ATOM 691 C C . GLN A 1 90 ? -20.350 -5.130 17.165 1.00 75.88 90 GLN A C 1
ATOM 693 O O . GLN A 1 90 ? -20.039 -4.148 17.836 1.00 75.88 90 GLN A O 1
ATOM 698 N N . ARG A 1 91 ? -21.258 -6.032 17.551 1.00 63.03 91 ARG A N 1
ATOM 699 C CA . ARG A 1 91 ? -21.818 -6.119 18.908 1.00 63.03 91 ARG A CA 1
ATOM 700 C C . ARG A 1 91 ? -20.820 -6.671 19.917 1.00 63.03 91 ARG A C 1
ATOM 702 O O . ARG A 1 91 ? -20.057 -7.589 19.538 1.00 63.03 91 ARG A O 1
#

Radius of gyration: 23.39 Å; chains: 1; bounding box: 60×34×57 Å

pLDDT: mean 89.18, std 10.68, range [40.44, 97.56]

Secondary structure (DSSP, 8-state):
-------B-TTSPBPPGGGSTTTTTTPPPTTTT--PPP-PPPHHHHHHHHHHHTTSTTHHHHHHHHHHHHHH---HHHHHH--GGGPPPP-

Sequence (91 aa):
MSTVQPSLDAAGRRRSPATMPAFHAGKAPRNKGQRYPADPPPVDEIIAVMRHATQARYGNRLNGLIVVLWRAGLRINEALSLIETDLEEQR